Protein AF-A0A9C7UYP2-F1 (afdb_monomer_lite)

Structure (mmCIF, N/CA/C/O backbone):
data_AF-A0A9C7UYP2-F1
#
_entry.id   AF-A0A9C7UYP2-F1
#
loop_
_atom_site.group_PDB
_atom_site.id
_atom_site.type_symbol
_atom_site.label_atom_id
_atom_site.label_alt_id
_atom_site.label_comp_id
_atom_site.label_asym_id
_atom_site.label_entity_id
_atom_site.label_seq_id
_atom_site.pdbx_PDB_ins_code
_atom_site.Cartn_x
_atom_site.Cartn_y
_atom_site.Cartn_z
_atom_site.occupancy
_atom_site.B_iso_or_equiv
_atom_site.auth_seq_id
_atom_site.auth_comp_id
_atom_site.auth_asym_id
_atom_site.auth_atom_id
_atom_site.pdbx_PDB_model_num
ATOM 1 N N . MET A 1 1 ? 14.682 6.610 -14.243 1.00 90.94 1 MET A N 1
ATOM 2 C CA . MET A 1 1 ? 14.700 5.519 -13.237 1.00 90.94 1 MET A CA 1
ATOM 3 C C . MET A 1 1 ? 14.832 4.175 -13.944 1.00 90.94 1 MET A C 1
ATOM 5 O O . MET A 1 1 ? 14.152 3.969 -14.942 1.00 90.94 1 MET A O 1
ATOM 9 N N . ILE A 1 2 ? 15.679 3.266 -13.448 1.00 94.88 2 ILE A N 1
ATOM 10 C CA . ILE A 1 2 ? 15.786 1.881 -13.946 1.00 94.88 2 ILE A CA 1
ATOM 11 C C . ILE A 1 2 ? 14.737 1.008 -13.250 1.00 94.88 2 ILE A C 1
ATOM 13 O O . ILE A 1 2 ? 14.649 1.011 -12.026 1.00 94.88 2 ILE A O 1
ATOM 17 N N . ARG A 1 3 ? 13.939 0.245 -14.001 1.00 96.00 3 ARG A N 1
ATOM 18 C CA . ARG A 1 3 ? 12.835 -0.566 -13.451 1.00 96.00 3 ARG A CA 1
ATOM 19 C C . ARG A 1 3 ? 12.480 -1.768 -14.332 1.00 96.00 3 ARG A C 1
ATOM 21 O O . ARG A 1 3 ? 12.823 -1.775 -15.512 1.00 96.00 3 ARG A O 1
ATOM 28 N N . PRO A 1 4 ? 11.777 -2.795 -13.822 1.00 96.31 4 PRO A N 1
ATOM 29 C CA . PRO A 1 4 ? 11.255 -3.875 -14.660 1.00 96.31 4 PRO A CA 1
ATOM 30 C C . PRO A 1 4 ? 10.273 -3.363 -15.725 1.00 96.31 4 PRO A C 1
ATOM 32 O O . PRO A 1 4 ? 9.444 -2.504 -15.436 1.00 96.31 4 PRO A O 1
ATOM 35 N N . TRP A 1 5 ? 10.280 -3.950 -16.927 1.00 95.31 5 TRP A N 1
ATOM 36 C CA . TRP A 1 5 ? 9.372 -3.573 -18.033 1.00 95.31 5 TRP A CA 1
ATOM 37 C C . TRP A 1 5 ? 7.871 -3.594 -17.682 1.00 95.31 5 TRP A C 1
ATOM 39 O O . TRP A 1 5 ? 7.059 -2.961 -18.355 1.00 95.31 5 TRP A O 1
ATOM 49 N N . PHE A 1 6 ? 7.479 -4.351 -16.654 1.00 95.88 6 PHE A N 1
ATOM 50 C CA . PHE A 1 6 ? 6.092 -4.478 -16.203 1.00 95.88 6 PHE A CA 1
ATOM 51 C C . PHE A 1 6 ? 5.750 -3.575 -15.010 1.00 95.88 6 PHE A C 1
ATOM 53 O O . PHE A 1 6 ? 4.626 -3.642 -14.519 1.00 95.88 6 PHE A O 1
ATOM 60 N N . TYR A 1 7 ? 6.681 -2.733 -14.548 1.00 96.75 7 TYR A N 1
ATOM 61 C CA . TYR A 1 7 ? 6.513 -1.890 -13.361 1.00 96.75 7 TYR A CA 1
ATOM 62 C C . TYR A 1 7 ? 5.234 -1.032 -13.414 1.00 96.75 7 TYR A C 1
ATOM 64 O O . TYR A 1 7 ? 4.449 -1.026 -12.465 1.00 96.75 7 TYR A O 1
ATOM 72 N N . AS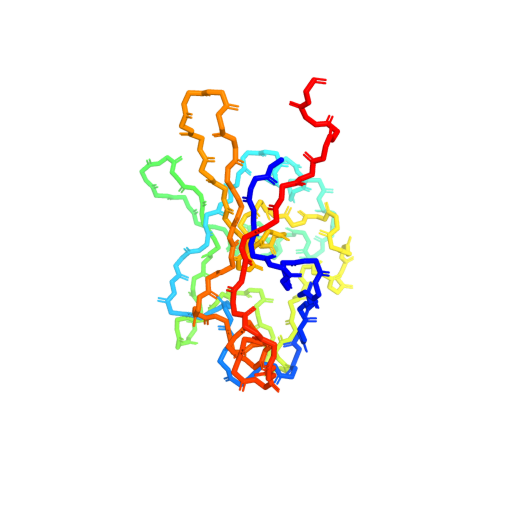P A 1 8 ? 4.963 -0.389 -14.556 1.00 94.94 8 ASP A N 1
ATOM 73 C CA . ASP A 1 8 ? 3.776 0.470 -14.732 1.00 94.94 8 ASP A CA 1
ATOM 74 C C . ASP A 1 8 ? 2.484 -0.317 -14.961 1.00 94.94 8 ASP A C 1
ATOM 76 O O . ASP A 1 8 ? 1.394 0.246 -14.916 1.00 94.94 8 ASP A O 1
ATOM 80 N N . LYS A 1 9 ? 2.579 -1.628 -15.212 1.00 96.00 9 LYS A N 1
ATOM 81 C CA . LYS A 1 9 ? 1.404 -2.486 -15.417 1.00 96.00 9 LYS A CA 1
ATOM 82 C C . LYS A 1 9 ? 0.747 -2.879 -14.094 1.00 96.00 9 LYS A C 1
ATOM 84 O O . LYS A 1 9 ? -0.362 -3.407 -14.110 1.00 96.00 9 LYS A O 1
ATOM 89 N N . PHE A 1 10 ? 1.423 -2.661 -12.964 1.00 97.44 10 PHE A N 1
ATOM 90 C CA . PHE A 1 10 ? 0.882 -3.000 -11.656 1.00 97.44 10 PHE A CA 1
ATOM 91 C C . PHE A 1 10 ? -0.235 -2.043 -11.234 1.00 97.44 10 PHE A C 1
ATOM 93 O O . PHE A 1 10 ? -0.029 -0.835 -11.082 1.00 97.44 10 PHE A O 1
ATOM 100 N N . VAL A 1 11 ? -1.392 -2.633 -10.945 1.00 95.75 11 VAL A N 1
ATOM 101 C CA . VAL A 1 11 ? -2.541 -1.989 -10.312 1.00 95.75 11 VAL A CA 1
ATOM 102 C C . VAL A 1 11 ? -3.001 -2.896 -9.176 1.00 95.75 11 VAL A C 1
ATOM 104 O O . VAL A 1 11 ? -3.176 -4.096 -9.381 1.00 95.75 11 VAL A O 1
ATOM 107 N N . CYS A 1 12 ? -3.198 -2.333 -7.983 1.00 94.88 12 CYS A N 1
ATOM 108 C CA . CYS A 1 12 ? -3.715 -3.088 -6.845 1.00 94.88 12 CYS A CA 1
ATOM 109 C C . CYS A 1 12 ? -5.092 -3.686 -7.182 1.00 94.88 12 CYS A C 1
ATOM 111 O O . CYS A 1 12 ? -5.965 -2.994 -7.705 1.00 94.88 12 CYS A O 1
ATOM 113 N N . ILE A 1 13 ? -5.293 -4.968 -6.868 1.00 95.62 13 ILE A N 1
ATOM 114 C CA . ILE A 1 13 ? -6.560 -5.677 -7.119 1.00 95.62 13 ILE A CA 1
ATOM 115 C C . ILE A 1 13 ? -7.510 -5.672 -5.911 1.00 95.62 13 ILE A C 1
ATOM 117 O O . ILE A 1 13 ? -8.558 -6.314 -5.977 1.00 95.62 13 ILE A O 1
ATOM 121 N N . ALA A 1 14 ? -7.154 -4.929 -4.856 1.00 93.75 14 ALA A N 1
ATOM 122 C CA . ALA A 1 14 ? -7.956 -4.652 -3.666 1.00 93.75 14 ALA A CA 1
ATOM 123 C C . ALA A 1 14 ? -8.530 -5.917 -2.995 1.00 93.75 14 ALA A C 1
ATOM 125 O O . ALA A 1 14 ? -7.777 -6.793 -2.572 1.00 93.75 14 ALA A O 1
ATOM 126 N N . ASP A 1 15 ? -9.856 -6.011 -2.896 1.00 94.19 15 ASP A N 1
ATOM 127 C CA . ASP A 1 15 ? -10.605 -7.107 -2.275 1.00 94.19 15 ASP A CA 1
ATOM 128 C C . ASP A 1 15 ? -10.387 -8.465 -2.946 1.00 94.19 15 ASP A C 1
ATOM 130 O O . ASP A 1 15 ? -10.637 -9.504 -2.339 1.00 94.19 15 ASP A O 1
ATOM 134 N N . ARG A 1 16 ? -9.876 -8.482 -4.183 1.00 95.88 16 ARG A N 1
ATOM 135 C CA . ARG A 1 16 ? -9.582 -9.730 -4.896 1.00 95.88 16 ARG A CA 1
ATOM 136 C C . ARG A 1 16 ? -8.283 -10.397 -4.451 1.00 95.88 16 ARG A C 1
ATOM 138 O O . ARG A 1 16 ? -8.054 -11.528 -4.869 1.00 95.88 16 ARG A O 1
ATOM 145 N N . CYS A 1 17 ? -7.458 -9.730 -3.636 1.00 94.25 17 CYS A N 1
ATOM 146 C CA . CYS A 1 17 ? -6.246 -10.331 -3.086 1.00 94.25 17 CYS A CA 1
ATOM 147 C C . CYS A 1 17 ? -6.593 -11.505 -2.159 1.00 94.25 17 CYS A C 1
ATOM 149 O O . CYS A 1 17 ? -7.276 -11.316 -1.149 1.00 94.25 17 CYS A O 1
ATOM 151 N N . THR A 1 18 ? -6.068 -12.697 -2.444 1.00 92.69 18 THR A N 1
ATOM 152 C CA . THR A 1 18 ? -6.158 -13.836 -1.515 1.00 92.69 18 THR A CA 1
ATOM 153 C C . THR A 1 18 ? -5.133 -13.733 -0.384 1.00 92.69 18 THR A C 1
ATOM 155 O O . THR A 1 18 ? -5.440 -14.089 0.757 1.00 92.69 18 THR A O 1
ATOM 158 N N . ASP A 1 19 ? -3.969 -13.151 -0.680 1.00 90.19 19 ASP A N 1
ATOM 159 C CA . ASP A 1 19 ? -2.913 -12.800 0.267 1.00 90.19 19 ASP A CA 1
ATOM 160 C C . ASP A 1 19 ? -2.811 -11.268 0.403 1.00 90.19 19 ASP A C 1
ATOM 162 O O . ASP A 1 19 ? -2.180 -10.567 -0.392 1.00 90.19 19 ASP A O 1
ATOM 166 N N . ASN A 1 20 ? -3.565 -10.715 1.358 1.00 91.12 20 ASN A N 1
ATOM 167 C CA . ASN A 1 20 ? -3.736 -9.271 1.514 1.00 91.12 20 ASN A CA 1
ATOM 168 C C . ASN A 1 20 ? -2.541 -8.648 2.255 1.00 91.12 20 ASN A C 1
ATOM 170 O O . ASN A 1 20 ? -2.231 -9.046 3.377 1.00 91.12 20 ASN A O 1
ATOM 174 N N . CYS A 1 21 ? -1.940 -7.607 1.669 1.00 92.56 21 CYS A N 1
ATOM 175 C CA . CYS A 1 21 ? -0.771 -6.925 2.228 1.00 92.56 21 CYS A CA 1
ATOM 176 C C . CYS A 1 21 ? -1.026 -6.236 3.579 1.00 92.56 21 CYS A C 1
ATOM 178 O O . CYS A 1 21 ? -0.071 -5.884 4.252 1.00 92.56 21 CYS A O 1
ATOM 180 N N . CYS A 1 22 ? -2.269 -6.058 4.027 1.00 94.75 22 CYS A N 1
ATOM 181 C CA . CYS A 1 22 ? -2.592 -5.500 5.341 1.00 94.75 22 CYS A CA 1
ATOM 182 C C . CYS A 1 22 ? -2.674 -6.577 6.446 1.00 94.75 22 CYS A C 1
ATOM 184 O O . CYS A 1 22 ? -3.500 -6.461 7.360 1.00 94.75 22 CYS A O 1
ATOM 186 N N . ARG A 1 23 ? -1.868 -7.646 6.356 1.00 93.44 23 ARG A N 1
ATOM 187 C CA . ARG A 1 23 ? -1.812 -8.751 7.328 1.00 93.44 23 ARG A CA 1
ATOM 188 C C . ARG A 1 23 ? -0.378 -9.199 7.602 1.00 93.44 23 ARG A C 1
ATOM 190 O O . ARG A 1 23 ? 0.421 -9.278 6.678 1.00 93.44 23 ARG A O 1
ATOM 197 N N . GLY A 1 24 ? -0.084 -9.558 8.850 1.00 91.25 24 GLY A N 1
ATOM 198 C CA . GLY A 1 24 ? 1.160 -10.228 9.249 1.00 91.25 24 GLY A CA 1
ATOM 199 C C . GLY A 1 24 ? 2.359 -9.311 9.506 1.00 91.25 24 GLY A C 1
ATOM 200 O O . GLY A 1 24 ? 3.449 -9.812 9.770 1.00 91.25 24 GLY A O 1
ATOM 201 N N . TRP A 1 25 ? 2.182 -7.990 9.442 1.00 93.94 25 TRP A N 1
ATOM 202 C CA . TRP A 1 25 ? 3.219 -7.004 9.747 1.00 93.94 25 TRP A CA 1
ATOM 203 C C . TRP A 1 25 ? 2.599 -5.665 10.151 1.00 93.94 25 TRP A C 1
ATOM 205 O O . TRP A 1 25 ? 1.442 -5.380 9.834 1.00 93.94 25 TRP A O 1
ATOM 215 N N . GLU A 1 26 ? 3.375 -4.855 10.865 1.00 93.75 26 GLU A N 1
ATOM 216 C CA . GLU A 1 26 ? 2.992 -3.496 11.234 1.00 93.75 26 GLU A CA 1
ATOM 217 C C . GLU A 1 26 ? 3.318 -2.532 10.089 1.00 93.75 26 GLU A C 1
ATOM 219 O O . GLU A 1 26 ? 4.389 -2.602 9.489 1.00 93.75 26 GLU A O 1
ATOM 224 N N . ILE A 1 27 ? 2.371 -1.647 9.778 1.00 96.69 27 ILE A N 1
ATOM 225 C CA . ILE A 1 27 ? 2.528 -0.630 8.738 1.00 96.69 27 ILE A CA 1
ATOM 226 C C . ILE A 1 27 ? 2.806 0.698 9.421 1.00 96.69 27 ILE A C 1
ATOM 228 O O . ILE A 1 27 ? 1.934 1.232 10.116 1.00 96.69 27 ILE A O 1
ATOM 232 N N . ASP A 1 28 ? 4.000 1.225 9.178 1.00 97.06 28 ASP A N 1
ATOM 233 C CA . ASP A 1 28 ? 4.407 2.532 9.669 1.00 97.06 28 ASP A CA 1
ATOM 234 C C . ASP A 1 28 ? 3.673 3.665 8.961 1.00 97.06 28 ASP A C 1
ATOM 236 O O . ASP A 1 28 ? 3.276 3.583 7.792 1.00 97.06 28 ASP A O 1
ATOM 240 N N . ILE A 1 29 ? 3.499 4.747 9.706 1.00 98.12 29 ILE A N 1
ATOM 241 C CA . ILE A 1 29 ? 2.796 5.940 9.273 1.00 98.12 29 ILE A CA 1
ATOM 242 C C . ILE A 1 29 ? 3.798 7.090 9.262 1.00 98.12 29 ILE A C 1
ATOM 244 O O . ILE A 1 29 ? 4.339 7.468 10.301 1.00 98.12 29 ILE A O 1
ATOM 248 N N . ASP A 1 30 ? 4.022 7.660 8.080 1.00 97.38 30 ASP A N 1
ATOM 249 C CA . ASP A 1 30 ? 4.823 8.868 7.913 1.00 97.38 30 ASP A CA 1
ATOM 250 C C . ASP A 1 30 ? 4.139 10.091 8.556 1.00 97.38 30 ASP A C 1
ATOM 252 O O . ASP A 1 30 ? 2.911 10.161 8.669 1.00 97.38 30 ASP A O 1
ATOM 256 N N . GLU A 1 31 ? 4.929 11.080 8.992 1.00 96.81 31 GLU A N 1
ATOM 257 C CA . GLU A 1 31 ? 4.381 12.285 9.638 1.00 96.81 31 GLU A CA 1
ATOM 258 C C . GLU A 1 31 ? 3.377 13.032 8.735 1.00 96.81 31 GLU A C 1
ATOM 260 O O . GLU A 1 31 ? 2.302 13.375 9.225 1.00 96.81 31 GLU A O 1
ATOM 265 N N . PRO A 1 32 ? 3.611 13.218 7.416 1.00 97.88 32 PRO A N 1
ATOM 266 C CA . PRO A 1 32 ? 2.599 13.808 6.539 1.00 97.88 32 PRO A CA 1
ATOM 267 C C . PRO A 1 32 ? 1.242 13.089 6.584 1.00 97.88 32 PRO A C 1
ATOM 269 O O . PRO A 1 32 ? 0.198 13.750 6.568 1.00 97.88 32 PRO A O 1
ATOM 272 N N . ALA A 1 33 ? 1.224 11.756 6.633 1.00 98.00 33 ALA A N 1
ATOM 273 C CA . ALA A 1 33 ? 0.001 10.976 6.797 1.00 98.00 33 ALA A CA 1
ATOM 274 C C . ALA A 1 33 ? -0.639 11.183 8.170 1.00 98.00 33 ALA A C 1
ATOM 276 O O . ALA A 1 33 ? -1.855 11.368 8.247 1.00 98.00 33 ALA A O 1
ATOM 277 N N . MET A 1 34 ? 0.153 11.251 9.242 1.00 97.69 34 MET A N 1
ATOM 278 C CA . MET A 1 34 ? -0.357 11.587 10.575 1.00 97.69 34 MET A CA 1
ATOM 279 C C . MET A 1 34 ? -1.059 12.948 10.605 1.00 97.69 34 MET A C 1
ATOM 281 O O . MET A 1 34 ? -2.157 13.051 11.158 1.00 97.69 34 MET A O 1
ATOM 285 N N . GLU A 1 35 ? -0.486 13.972 9.974 1.00 97.62 35 GLU A N 1
ATOM 286 C CA . GLU A 1 35 ? -1.100 15.295 9.810 1.00 97.62 35 GLU A CA 1
ATOM 287 C C . GLU A 1 35 ? -2.466 15.201 9.122 1.00 97.62 35 GLU A C 1
ATOM 289 O O . GLU A 1 35 ? -3.450 15.777 9.598 1.00 97.62 35 GLU A O 1
ATOM 294 N N . ARG A 1 36 ? -2.557 14.414 8.041 1.00 98.06 36 ARG A N 1
ATOM 295 C CA . ARG A 1 36 ? -3.830 14.154 7.355 1.00 98.06 36 ARG A CA 1
ATOM 296 C C . ARG A 1 36 ? -4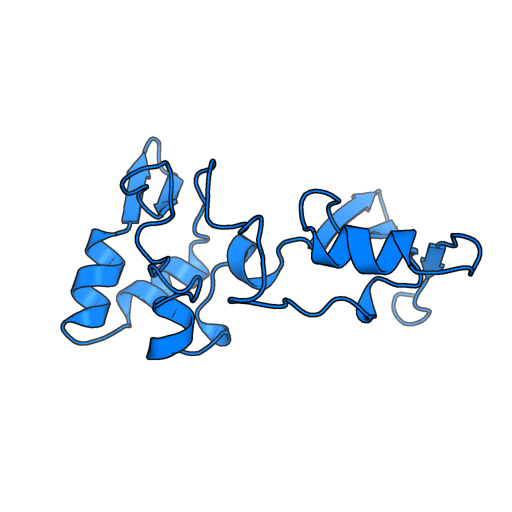.827 13.445 8.276 1.00 98.06 36 ARG A C 1
ATOM 298 O O . ARG A 1 36 ? -5.979 13.866 8.358 1.00 98.06 36 ARG A O 1
ATOM 305 N N . PHE A 1 37 ? -4.400 12.419 9.015 1.00 98.19 37 PHE A N 1
ATOM 306 C CA . PHE A 1 37 ? -5.260 11.637 9.915 1.00 98.19 37 PHE A CA 1
ATOM 307 C C . PHE A 1 37 ? -5.790 12.460 11.100 1.00 98.19 37 PHE A C 1
ATOM 309 O O . PHE A 1 37 ? -6.937 12.279 11.526 1.00 98.19 37 PHE A O 1
ATOM 316 N N . ARG A 1 38 ? -4.996 13.410 11.614 1.00 97.50 38 ARG A N 1
ATOM 317 C CA . ARG A 1 38 ? -5.431 14.384 12.634 1.00 97.50 38 ARG A CA 1
ATOM 318 C C . ARG A 1 38 ? -6.592 15.247 12.131 1.00 97.50 38 ARG A C 1
ATOM 320 O O . ARG A 1 38 ? -7.486 15.561 12.912 1.00 97.50 38 ARG A O 1
ATOM 327 N N . GLY A 1 39 ? -6.601 15.579 10.840 1.00 97.25 39 GLY A N 1
ATOM 328 C CA . GLY A 1 39 ? -7.630 16.400 10.200 1.00 97.25 39 GLY A CA 1
ATOM 329 C C . GLY A 1 39 ? -8.935 15.677 9.850 1.00 97.25 39 GLY A C 1
ATOM 330 O O . GLY A 1 39 ? -9.906 16.347 9.503 1.00 97.25 39 GLY A O 1
ATOM 331 N N . VAL A 1 40 ? -8.998 14.342 9.940 1.00 98.12 40 VAL A N 1
ATOM 332 C CA . VAL A 1 40 ? -10.217 13.583 9.606 1.00 98.12 40 VAL A CA 1
ATOM 333 C C . VAL A 1 40 ? -11.289 13.814 10.685 1.00 98.12 40 VAL A C 1
ATOM 335 O O . VAL A 1 40 ? -11.051 13.489 11.857 1.00 98.12 40 VAL A O 1
ATOM 338 N N . PRO A 1 41 ? -12.466 14.371 10.335 1.00 97.31 41 PRO A N 1
ATOM 339 C CA . PRO A 1 41 ? -13.500 14.705 11.306 1.00 97.31 41 PRO A CA 1
ATOM 340 C C . PRO A 1 41 ? -14.427 13.521 11.617 1.00 97.31 41 PRO A C 1
ATOM 342 O O . PRO A 1 41 ? -14.470 12.518 10.904 1.00 97.31 41 PRO A O 1
ATOM 345 N N . GLY A 1 42 ? -15.233 13.690 12.667 1.00 97.75 42 GLY A N 1
ATOM 346 C CA . GLY A 1 42 ? -16.323 12.781 13.019 1.00 97.75 42 GLY A CA 1
ATOM 347 C C . GLY A 1 42 ? -15.873 11.448 13.617 1.00 97.75 42 GLY A C 1
ATOM 348 O O . GLY A 1 42 ? -14.692 11.223 13.886 1.00 97.75 42 GLY A O 1
ATOM 349 N N . GLU A 1 43 ? -16.849 10.560 13.806 1.00 97.69 43 GLU A N 1
ATOM 350 C CA . GLU A 1 43 ? -16.676 9.248 14.446 1.00 97.69 43 GLU A CA 1
ATOM 351 C C . GLU A 1 43 ? -15.591 8.405 13.762 1.00 97.69 43 GLU A C 1
ATOM 353 O O . GLU A 1 43 ? -14.752 7.798 14.426 1.00 97.69 43 GLU A O 1
ATOM 358 N N . PHE A 1 44 ? -15.544 8.428 12.425 1.00 97.69 44 PHE A N 1
ATOM 359 C CA . PHE A 1 44 ? -14.505 7.720 11.680 1.00 97.69 44 PHE A CA 1
ATOM 360 C C . PHE A 1 44 ? -13.104 8.252 12.001 1.00 97.69 44 PHE A C 1
ATOM 362 O O . PHE A 1 44 ? -12.189 7.463 12.219 1.00 97.69 44 PHE A O 1
ATOM 369 N N . GLY A 1 45 ? -12.930 9.574 12.073 1.00 98.19 45 GLY A N 1
ATOM 370 C CA . GLY A 1 45 ? -11.648 10.178 12.425 1.00 98.19 45 GLY A CA 1
ATOM 371 C C . GLY A 1 45 ? -11.189 9.812 13.836 1.00 98.19 45 GLY A C 1
ATOM 372 O O . GLY A 1 45 ? -10.008 9.541 14.053 1.00 98.19 45 GLY A O 1
ATOM 373 N N . GLU A 1 46 ? -12.111 9.761 14.801 1.00 97.88 46 GLU A N 1
ATOM 374 C CA . GLU A 1 46 ? -11.808 9.301 16.163 1.00 97.88 46 GLU A CA 1
ATOM 375 C C . GLU A 1 46 ? -11.366 7.837 16.172 1.00 97.88 46 GLU A C 1
ATOM 377 O O . GLU A 1 46 ? -10.328 7.513 16.755 1.00 97.88 46 GLU A O 1
ATOM 382 N N . ARG A 1 47 ? -12.084 6.971 15.446 1.00 97.38 47 ARG A N 1
ATOM 383 C CA . ARG A 1 47 ? -11.716 5.561 15.295 1.00 97.38 47 ARG A CA 1
ATOM 384 C C . ARG A 1 47 ? -10.361 5.391 14.608 1.00 97.38 47 ARG A C 1
ATOM 386 O O . ARG A 1 47 ? -9.544 4.617 15.099 1.00 97.38 47 ARG A O 1
ATOM 393 N N . LEU A 1 48 ? -10.094 6.139 13.536 1.00 98.06 48 LEU A N 1
ATOM 394 C CA . LEU A 1 48 ? -8.810 6.142 12.830 1.00 98.06 48 LEU A CA 1
ATOM 395 C C . LEU A 1 48 ? -7.663 6.455 13.792 1.00 98.06 48 LEU A C 1
ATOM 397 O O . LEU A 1 48 ? -6.705 5.696 13.865 1.00 98.06 48 LEU A O 1
ATOM 401 N N . ARG A 1 49 ? -7.779 7.528 14.582 1.00 97.50 49 ARG A N 1
ATOM 402 C CA . ARG A 1 49 ? -6.747 7.895 15.564 1.00 97.50 49 ARG A CA 1
ATOM 403 C C . ARG A 1 49 ? -6.601 6.858 16.678 1.00 97.50 49 ARG A C 1
ATOM 405 O O . ARG A 1 49 ? -5.486 6.604 17.114 1.00 97.50 49 ARG A O 1
ATOM 412 N N . SER A 1 50 ? -7.696 6.226 17.106 1.00 96.50 50 SER A N 1
ATOM 413 C CA . SER A 1 50 ? -7.653 5.127 18.087 1.00 96.50 50 SER A CA 1
ATOM 414 C C . SER A 1 50 ? -6.996 3.850 17.546 1.00 96.50 50 SER A C 1
ATOM 416 O O . SER A 1 50 ? -6.521 3.021 18.320 1.00 96.50 50 SER A O 1
ATOM 418 N N . ALA A 1 51 ? -6.947 3.699 16.220 1.00 96.75 51 ALA A N 1
ATOM 419 C CA . ALA A 1 51 ? -6.327 2.577 15.531 1.00 96.75 51 ALA A CA 1
ATOM 420 C C . ALA A 1 51 ? -4.822 2.780 15.289 1.00 96.75 51 ALA A C 1
ATOM 422 O O . ALA A 1 51 ? -4.216 1.974 14.589 1.00 96.75 51 ALA A O 1
ATOM 423 N N . ILE A 1 52 ? -4.212 3.831 15.842 1.00 97.75 52 ILE A N 1
ATOM 424 C CA . ILE A 1 52 ? -2.784 4.131 15.700 1.00 97.75 52 ILE A CA 1
ATOM 425 C C . ILE A 1 52 ? -2.082 3.854 17.029 1.00 97.75 52 ILE A C 1
ATOM 427 O O . ILE A 1 52 ? -2.555 4.256 18.092 1.00 97.75 52 ILE A O 1
ATOM 431 N N . ARG A 1 53 ? -0.945 3.161 16.969 1.00 96.25 53 ARG A N 1
ATOM 432 C CA . 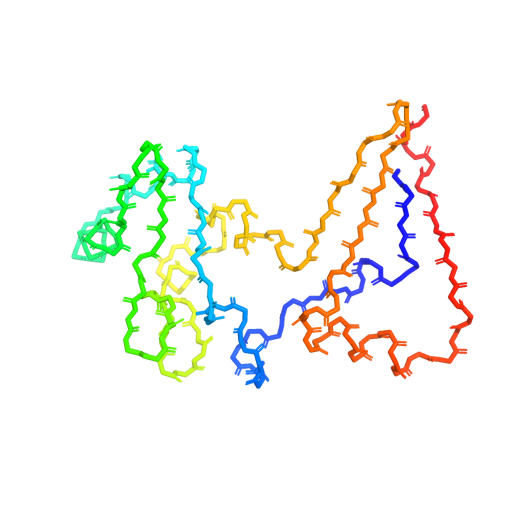ARG A 1 53 ? -0.055 2.913 18.107 1.00 96.25 53 ARG A CA 1
ATOM 433 C C . ARG A 1 53 ? 1.221 3.714 17.933 1.00 96.25 53 ARG A C 1
ATOM 435 O O . ARG A 1 53 ? 1.681 3.898 16.814 1.00 96.25 53 ARG A O 1
ATOM 442 N N . GLU A 1 54 ? 1.789 4.157 19.046 1.00 95.50 54 GLU A N 1
ATOM 443 C CA . GLU A 1 54 ? 3.102 4.796 19.084 1.00 95.50 54 GLU A CA 1
ATOM 444 C C . GLU A 1 54 ? 4.001 3.994 20.029 1.00 95.50 54 GLU A C 1
ATOM 446 O O . GLU A 1 54 ? 3.647 3.781 21.191 1.00 95.50 54 GLU A O 1
ATOM 451 N N . GLN A 1 55 ? 5.129 3.507 19.516 1.00 92.88 55 GLN A N 1
ATOM 452 C CA . GLN A 1 55 ? 6.141 2.758 20.264 1.00 92.88 55 GLN A CA 1
ATOM 453 C C . GLN A 1 55 ? 7.521 3.251 19.832 1.00 92.88 55 GLN A C 1
ATOM 455 O O . GLN A 1 55 ? 7.772 3.395 18.642 1.00 92.88 55 GLN A O 1
ATOM 460 N N . ASP A 1 56 ? 8.393 3.568 20.791 1.00 92.25 56 ASP A N 1
ATOM 461 C CA . ASP A 1 56 ? 9.764 4.046 20.541 1.00 92.25 56 ASP A CA 1
ATOM 462 C C . ASP A 1 56 ? 9.873 5.219 19.540 1.00 92.25 56 ASP A C 1
ATOM 464 O O . ASP A 1 56 ? 10.848 5.356 18.805 1.00 92.25 56 ASP A O 1
ATOM 468 N N . GLY A 1 57 ? 8.866 6.100 19.527 1.00 89.75 57 GLY A N 1
ATOM 469 C CA . GLY A 1 57 ? 8.797 7.258 18.627 1.00 89.75 57 GLY A CA 1
ATOM 470 C C . GLY A 1 57 ? 8.329 6.937 17.203 1.00 89.75 57 GLY A C 1
ATOM 471 O O . GLY A 1 57 ? 8.296 7.830 16.359 1.00 89.75 57 GLY A O 1
ATOM 472 N N . GLN A 1 58 ? 7.938 5.692 16.938 1.00 93.62 58 GLN A N 1
ATOM 473 C CA . GLN A 1 58 ? 7.419 5.221 15.662 1.00 93.62 58 GLN A CA 1
ATOM 474 C C . GLN A 1 58 ? 5.915 4.976 15.760 1.00 93.62 58 GLN A C 1
ATOM 476 O O . GLN A 1 58 ? 5.421 4.415 16.742 1.00 93.62 58 GLN A O 1
ATOM 481 N N . ARG A 1 59 ? 5.175 5.429 14.744 1.00 97.19 59 ARG A N 1
ATOM 482 C CA . ARG A 1 59 ? 3.719 5.284 14.675 1.00 97.19 59 ARG A CA 1
ATOM 483 C C . ARG A 1 59 ? 3.343 4.249 13.638 1.00 97.19 59 ARG A C 1
ATOM 485 O O . ARG A 1 59 ? 3.787 4.344 12.498 1.00 97.19 59 ARG A O 1
ATOM 492 N N . SER A 1 60 ? 2.477 3.322 14.017 1.00 97.56 60 SER A N 1
ATOM 493 C CA . SER A 1 60 ? 1.984 2.267 13.137 1.00 97.56 60 SER A CA 1
ATOM 494 C C . SER A 1 60 ? 0.490 2.028 13.336 1.00 97.56 60 SER A C 1
ATOM 496 O O . SER A 1 60 ? -0.096 2.383 14.367 1.00 97.56 60 SER A O 1
ATOM 498 N N . PHE A 1 61 ? -0.165 1.435 12.338 1.00 97.81 61 PHE A N 1
ATOM 499 C CA . PHE A 1 61 ? -1.536 0.963 12.523 1.00 97.81 61 PHE A CA 1
ATOM 500 C C . PHE A 1 61 ? -1.561 -0.223 13.490 1.00 97.81 61 PHE A C 1
ATOM 502 O O . PHE A 1 61 ? -0.790 -1.172 13.366 1.00 97.81 61 PHE A O 1
ATOM 509 N N . ALA A 1 62 ? -2.497 -0.194 14.435 1.00 96.81 62 ALA A N 1
ATOM 510 C CA . ALA A 1 62 ? -2.738 -1.289 15.354 1.00 96.81 62 ALA A CA 1
ATOM 511 C C . ALA A 1 62 ? -3.091 -2.574 14.592 1.00 96.81 62 ALA A C 1
ATOM 513 O O . ALA A 1 62 ? -3.849 -2.553 13.618 1.00 96.81 62 ALA A O 1
ATOM 514 N N . LEU A 1 63 ? -2.613 -3.706 15.104 1.00 95.94 63 LEU A N 1
ATOM 515 C CA . LEU A 1 63 ? -3.048 -5.022 14.656 1.00 95.94 63 LEU A CA 1
ATOM 516 C C . LEU A 1 63 ? -4.267 -5.490 15.462 1.00 95.94 63 LEU A C 1
ATOM 518 O O . LEU A 1 63 ? -4.312 -5.392 16.692 1.00 95.94 63 LEU A O 1
ATOM 522 N N . SER A 1 64 ? -5.260 -5.981 14.731 1.00 92.06 64 SER A N 1
ATOM 523 C CA . SER A 1 64 ? -6.463 -6.652 15.219 1.00 92.06 64 SER A CA 1
ATOM 524 C C . SER A 1 64 ? -6.273 -8.177 15.185 1.00 92.06 64 SER A C 1
ATOM 526 O O . SER A 1 64 ? -5.174 -8.674 14.939 1.00 92.06 64 SER A O 1
ATOM 528 N N . SER A 1 65 ? -7.329 -8.948 15.462 1.00 91.12 65 SER A N 1
ATOM 529 C CA . SER A 1 65 ? -7.260 -10.415 15.499 1.00 91.12 65 SER A CA 1
ATOM 530 C C . SER A 1 65 ? -6.697 -11.011 14.203 1.00 91.12 65 SER A C 1
ATOM 532 O O . SER A 1 65 ? -7.166 -10.681 13.111 1.00 91.12 65 SER A O 1
ATOM 534 N N . GLY A 1 66 ? -5.750 -11.943 14.340 1.00 90.88 66 GLY A N 1
ATOM 535 C CA . GLY A 1 66 ? -5.092 -12.591 13.203 1.00 90.88 66 GLY A CA 1
ATOM 536 C C . GLY A 1 66 ? -4.096 -11.683 12.478 1.00 90.88 66 GLY A C 1
ATOM 537 O O . GLY A 1 66 ? -3.975 -11.784 11.260 1.00 90.88 66 GLY A O 1
ATOM 538 N N . ASP A 1 67 ? -3.455 -10.769 13.213 1.00 94.19 67 ASP A N 1
ATOM 539 C CA . ASP A 1 67 ? -2.416 -9.850 12.731 1.00 94.19 67 ASP A CA 1
ATOM 540 C C . ASP A 1 67 ? -2.856 -8.990 11.539 1.00 94.19 67 ASP A C 1
ATOM 542 O O . ASP A 1 67 ? -2.069 -8.654 10.655 1.00 94.19 67 ASP A O 1
ATOM 546 N N . ARG A 1 68 ? -4.145 -8.640 11.492 1.00 95.62 68 ARG A N 1
ATOM 547 C CA . ARG A 1 68 ? -4.728 -7.791 10.446 1.00 95.62 68 ARG A CA 1
ATOM 548 C C . ARG A 1 68 ? -4.638 -6.331 10.857 1.00 95.62 68 ARG A C 1
ATOM 550 O O . ARG A 1 68 ? -4.997 -6.007 11.987 1.00 95.62 68 ARG A O 1
ATOM 557 N N . CYS A 1 69 ? -4.287 -5.441 9.934 1.00 97.19 69 CYS A N 1
ATOM 558 C CA . CYS A 1 69 ? -4.428 -4.000 10.144 1.00 97.19 69 CYS A CA 1
ATOM 559 C C . CYS A 1 69 ? -5.840 -3.667 10.656 1.00 97.19 69 CYS A C 1
ATOM 561 O O . CYS A 1 69 ? -6.830 -4.161 10.114 1.00 97.19 69 CYS A O 1
ATOM 563 N N . ALA A 1 70 ? -5.944 -2.820 11.680 1.00 96.75 70 ALA A N 1
ATOM 564 C CA . ALA A 1 70 ? -7.217 -2.437 12.292 1.00 96.75 70 ALA A CA 1
ATOM 565 C C . ALA A 1 70 ? -8.189 -1.717 11.336 1.00 96.75 70 ALA A C 1
ATOM 567 O O . ALA A 1 70 ? -9.367 -1.595 11.654 1.00 96.75 70 ALA A O 1
ATOM 568 N N . LEU A 1 71 ? -7.712 -1.257 10.174 1.00 96.81 71 LEU A N 1
ATOM 569 C CA . LEU A 1 71 ? -8.523 -0.621 9.129 1.00 96.81 71 LEU A CA 1
ATOM 570 C C . LEU A 1 71 ? -8.885 -1.577 7.976 1.00 96.81 71 LEU A C 1
ATOM 572 O O . LEU A 1 71 ? -9.491 -1.144 6.994 1.00 96.81 71 LEU A O 1
ATOM 576 N N . LEU A 1 72 ? -8.501 -2.859 8.056 1.00 96.25 72 LEU A N 1
ATOM 577 C CA . LEU A 1 72 ? -8.835 -3.877 7.060 1.00 96.25 72 LEU A CA 1
ATOM 578 C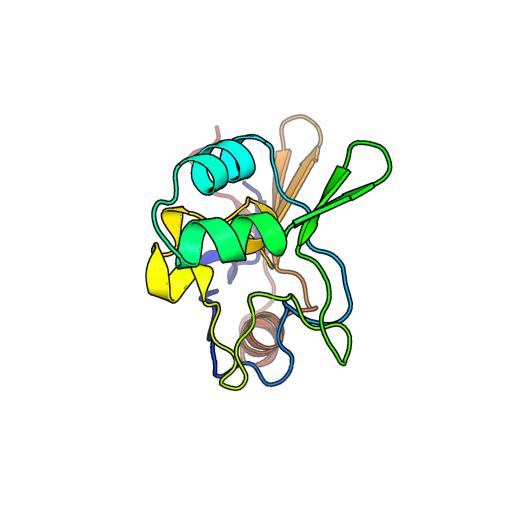 C . LEU A 1 72 ? -10.174 -4.545 7.398 1.00 96.25 72 LEU A C 1
ATOM 580 O O . LEU A 1 72 ? -10.263 -5.344 8.333 1.00 96.25 72 LEU A O 1
ATOM 584 N N . ARG A 1 73 ? -11.189 -4.311 6.565 1.00 95.06 73 ARG A N 1
ATOM 585 C CA . ARG A 1 73 ? -12.516 -4.933 6.684 1.00 95.06 73 ARG A CA 1
ATOM 586 C C . ARG A 1 73 ? -12.483 -6.429 6.390 1.00 95.06 73 ARG A C 1
ATOM 588 O O . ARG A 1 73 ? -11.542 -6.956 5.792 1.00 95.06 73 ARG A O 1
ATOM 595 N N . GLU A 1 74 ? -13.551 -7.124 6.771 1.00 93.12 74 GLU A N 1
ATOM 596 C CA . GLU A 1 74 ? -13.728 -8.554 6.487 1.00 93.12 74 GLU A CA 1
ATOM 597 C C . GLU A 1 74 ? -13.755 -8.864 4.984 1.00 93.12 74 GLU A C 1
ATOM 599 O O . GLU A 1 74 ? -13.189 -9.875 4.574 1.00 93.12 74 GLU A O 1
ATOM 604 N N . ASP A 1 75 ? -14.308 -7.958 4.171 1.00 94.44 75 ASP A N 1
ATOM 605 C CA . ASP A 1 75 ? -14.363 -8.054 2.705 1.00 94.44 75 ASP A CA 1
ATOM 606 C C . ASP A 1 75 ? -13.036 -7.716 1.999 1.00 94.44 75 ASP A C 1
ATOM 608 O O . ASP A 1 75 ? -12.978 -7.703 0.776 1.00 94.44 75 ASP A O 1
ATOM 612 N N . GLY A 1 76 ? -11.958 -7.458 2.746 1.00 93.38 76 GLY A N 1
ATOM 613 C CA . GLY A 1 76 ? -10.631 -7.199 2.181 1.00 93.38 76 GLY A CA 1
ATOM 614 C C . GLY A 1 76 ? -10.396 -5.754 1.736 1.00 93.38 76 GLY A C 1
ATOM 615 O O . GLY A 1 76 ? -9.302 -5.446 1.261 1.00 93.38 76 GLY A O 1
ATOM 616 N N . LEU A 1 77 ? -11.370 -4.858 1.927 1.00 95.38 77 LEU A N 1
ATOM 617 C CA . LEU A 1 77 ? -11.236 -3.437 1.615 1.00 95.38 77 LEU A CA 1
ATOM 618 C C . LEU A 1 77 ? -10.717 -2.631 2.811 1.00 95.38 77 LEU A C 1
ATOM 620 O O . LEU A 1 77 ? -10.994 -2.927 3.975 1.00 95.38 77 LEU A O 1
ATOM 624 N N . CYS A 1 78 ? -9.976 -1.568 2.514 1.00 95.88 78 CYS A N 1
ATOM 625 C CA . CYS A 1 78 ? -9.474 -0.634 3.514 1.00 95.88 78 CYS A CA 1
ATOM 626 C C . CYS A 1 78 ? -10.537 0.422 3.842 1.00 95.88 78 CYS A C 1
ATOM 628 O O . CYS A 1 78 ? -10.995 1.144 2.954 1.00 95.88 78 CYS A O 1
ATOM 630 N N . GLU A 1 79 ? -10.899 0.564 5.118 1.00 96.19 79 GLU A N 1
ATOM 631 C CA . GLU A 1 79 ? -11.849 1.593 5.562 1.00 96.19 79 GLU A CA 1
ATOM 632 C C . GLU A 1 79 ? -11.368 3.008 5.244 1.00 96.19 79 GLU A C 1
ATOM 634 O O . GLU A 1 79 ? -12.159 3.870 4.873 1.00 96.19 79 GLU A O 1
ATOM 639 N N . LEU A 1 80 ? -10.060 3.238 5.342 1.00 96.88 80 LEU A N 1
ATOM 640 C CA . LEU A 1 80 ? -9.465 4.544 5.102 1.00 96.88 80 LEU A CA 1
ATOM 641 C C . LEU A 1 80 ? -9.675 5.012 3.656 1.00 96.88 80 LEU A C 1
ATOM 643 O O . LEU A 1 80 ? -10.088 6.149 3.437 1.00 96.88 80 LEU A O 1
ATOM 647 N N . ILE A 1 81 ? -9.492 4.112 2.684 1.00 96.25 81 ILE A N 1
ATOM 648 C CA . ILE A 1 81 ? -9.776 4.398 1.271 1.00 96.25 81 ILE A CA 1
ATOM 649 C C . ILE A 1 81 ? -11.275 4.644 1.067 1.00 96.25 81 ILE A C 1
ATOM 651 O O . ILE A 1 81 ? -11.660 5.580 0.371 1.00 96.25 81 ILE A O 1
ATOM 655 N N . LEU A 1 82 ? -12.133 3.834 1.691 1.00 96.38 82 LEU A N 1
ATOM 656 C CA . LEU A 1 82 ? -13.585 3.945 1.530 1.00 96.38 82 LEU A CA 1
ATOM 657 C C . LEU A 1 82 ? -14.151 5.268 2.061 1.00 96.38 82 LEU A C 1
ATOM 659 O O . LEU A 1 82 ? -15.088 5.806 1.476 1.00 96.38 82 LEU A O 1
ATOM 663 N N . HIS A 1 83 ? -13.601 5.784 3.161 1.00 97.50 83 HIS A N 1
ATOM 664 C CA . HIS A 1 83 ? -14.071 7.021 3.783 1.00 97.50 83 HIS A CA 1
ATOM 665 C C . HIS A 1 83 ? -13.388 8.282 3.239 1.00 97.50 83 HIS A C 1
ATOM 667 O O . HIS A 1 83 ? -14.019 9.340 3.215 1.00 97.50 83 HIS A O 1
ATOM 673 N N . CYS A 1 84 ? -12.118 8.199 2.831 1.00 97.44 84 CYS A N 1
ATOM 674 C CA . CYS A 1 84 ? -11.298 9.380 2.538 1.00 97.44 84 CYS A CA 1
ATOM 675 C C . CYS A 1 84 ? -10.665 9.392 1.135 1.00 97.44 84 CYS A C 1
ATOM 677 O O . CYS A 1 84 ? -10.049 10.392 0.771 1.00 97.44 84 CYS A O 1
ATOM 679 N N . GLY A 1 85 ? -10.817 8.326 0.345 1.00 96.62 85 GLY A N 1
ATOM 680 C CA . GLY A 1 85 ? -10.079 8.139 -0.907 1.00 96.62 85 GLY A CA 1
ATOM 681 C C . GLY A 1 85 ? -8.645 7.654 -0.678 1.00 96.62 85 GLY A C 1
ATOM 682 O O . GLY A 1 85 ? -8.201 7.485 0.452 1.00 96.62 85 GLY A O 1
ATOM 683 N N . ASP A 1 86 ? -7.910 7.405 -1.757 1.00 95.06 86 ASP A N 1
ATOM 684 C CA . ASP A 1 86 ? -6.527 6.906 -1.736 1.00 95.06 86 ASP A CA 1
ATOM 685 C C . ASP A 1 86 ? -5.482 7.989 -1.411 1.00 95.06 86 ASP A C 1
ATOM 687 O O . ASP A 1 86 ? -4.463 7.693 -0.793 1.00 95.06 86 ASP A O 1
ATOM 691 N N . GLY A 1 87 ? -5.756 9.260 -1.716 1.00 96.50 87 GLY A N 1
ATOM 692 C CA . GLY A 1 87 ? -4.859 10.385 -1.400 1.00 96.50 87 GLY A CA 1
ATOM 693 C C . GLY A 1 87 ? -4.599 10.621 0.098 1.00 96.50 87 GLY A C 1
ATOM 694 O O . GLY A 1 87 ? -3.762 11.443 0.466 1.00 96.50 87 GLY A O 1
ATOM 695 N N . ILE A 1 88 ? -5.310 9.915 0.977 1.00 97.50 88 ILE A N 1
ATOM 696 C CA . ILE A 1 88 ? -5.111 9.966 2.426 1.00 97.50 88 ILE A CA 1
ATOM 697 C C . ILE A 1 88 ? -3.937 9.088 2.890 1.00 97.50 88 ILE A C 1
ATOM 699 O O . ILE A 1 88 ? -3.380 9.349 3.955 1.00 97.50 88 ILE A O 1
ATOM 703 N N . LEU A 1 89 ? -3.583 8.053 2.120 1.00 97.69 89 LEU A N 1
ATOM 704 C CA . LEU A 1 89 ? -2.736 6.942 2.556 1.00 97.69 89 LEU A CA 1
ATOM 705 C C . LEU A 1 89 ? -1.337 7.404 2.986 1.00 97.69 89 LEU A C 1
ATOM 707 O O . LEU A 1 89 ? -0.832 8.414 2.498 1.00 97.69 89 LEU A O 1
ATOM 711 N N . CYS A 1 90 ? -0.718 6.657 3.904 1.00 97.81 90 CYS A N 1
ATOM 712 C CA . CYS A 1 90 ? 0.715 6.772 4.173 1.00 97.81 90 CYS A CA 1
ATOM 713 C C . CYS A 1 90 ? 1.540 6.206 3.014 1.00 97.81 90 CYS A C 1
ATOM 715 O O . CYS A 1 90 ? 1.020 5.430 2.205 1.00 97.81 90 CYS A O 1
ATOM 717 N N . ASP A 1 91 ? 2.822 6.559 2.959 1.00 97.12 91 ASP A N 1
ATOM 718 C CA . ASP A 1 91 ? 3.725 6.181 1.868 1.00 97.12 91 ASP A CA 1
ATOM 719 C C . ASP A 1 91 ? 3.756 4.667 1.652 1.00 97.12 91 ASP A C 1
ATOM 721 O O . ASP A 1 91 ? 3.634 4.198 0.520 1.00 97.12 91 ASP A O 1
ATOM 725 N N . ILE A 1 92 ? 3.822 3.882 2.734 1.00 96.56 92 ILE A N 1
ATOM 726 C CA . ILE A 1 92 ? 3.790 2.418 2.645 1.00 96.56 92 ILE A CA 1
ATOM 727 C C . ILE A 1 92 ? 2.496 1.947 1.970 1.00 96.56 92 ILE A C 1
ATOM 729 O O . ILE A 1 92 ? 2.554 1.198 0.999 1.00 96.56 92 ILE A O 1
ATOM 733 N N . CYS A 1 93 ? 1.330 2.399 2.434 1.00 96.62 93 CYS A N 1
ATOM 734 C CA . CYS A 1 93 ? 0.041 1.997 1.863 1.00 96.62 93 CYS A CA 1
ATOM 735 C C . CYS A 1 93 ? -0.145 2.461 0.411 1.00 96.62 93 CYS A C 1
ATOM 737 O O . CYS A 1 93 ? -0.772 1.753 -0.374 1.00 96.62 93 CYS A O 1
ATOM 739 N N . ALA A 1 94 ? 0.365 3.642 0.058 1.00 96.44 94 ALA A N 1
ATOM 740 C CA . ALA A 1 94 ? 0.227 4.212 -1.279 1.00 96.44 94 ALA A CA 1
ATOM 741 C C . ALA A 1 94 ? 1.165 3.548 -2.298 1.00 96.44 94 ALA A C 1
ATOM 743 O O . ALA A 1 94 ? 0.808 3.379 -3.466 1.00 96.44 94 ALA A O 1
ATOM 744 N N . LEU A 1 95 ? 2.375 3.187 -1.867 1.00 96.19 95 LEU A N 1
ATOM 745 C CA . LEU A 1 95 ? 3.428 2.718 -2.759 1.00 96.19 95 LEU A CA 1
ATOM 746 C C . LEU A 1 95 ? 3.492 1.198 -2.828 1.00 96.19 95 LEU A C 1
ATOM 748 O O . LEU A 1 95 ? 3.765 0.675 -3.909 1.00 96.19 95 LEU A O 1
ATOM 752 N N . HIS A 1 96 ? 3.225 0.482 -1.732 1.00 96.00 96 HIS A N 1
ATOM 753 C CA . HIS A 1 96 ? 3.377 -0.969 -1.684 1.00 96.00 96 HIS A CA 1
ATOM 754 C C . HIS A 1 96 ? 2.608 -1.653 -2.830 1.00 96.00 96 HIS A C 1
ATOM 756 O O . HIS A 1 96 ? 1.434 -1.355 -3.063 1.00 96.00 96 HIS A O 1
ATOM 762 N N . PRO A 1 97 ? 3.246 -2.573 -3.575 1.00 97.00 97 PRO A N 1
ATOM 763 C CA . PRO A 1 97 ? 4.537 -3.222 -3.333 1.00 97.00 97 PRO A CA 1
ATOM 764 C C . PRO A 1 97 ? 5.719 -2.555 -4.057 1.00 97.00 97 PRO A C 1
ATOM 766 O O . PRO A 1 97 ? 6.753 -3.196 -4.250 1.00 97.00 97 PRO A O 1
ATOM 769 N N . ARG A 1 98 ? 5.583 -1.305 -4.511 1.00 97.75 98 ARG A N 1
ATOM 770 C CA . ARG A 1 98 ? 6.688 -0.556 -5.116 1.00 97.75 98 ARG A CA 1
ATOM 771 C C . ARG A 1 98 ? 7.736 -0.213 -4.067 1.00 97.75 98 ARG A C 1
ATOM 773 O O . ARG A 1 98 ? 7.404 0.183 -2.954 1.00 97.75 98 ARG A O 1
ATOM 780 N N . PHE A 1 99 ? 8.995 -0.319 -4.462 1.00 95.31 99 PHE A N 1
ATOM 781 C CA . PHE A 1 99 ? 10.134 0.180 -3.703 1.00 95.31 99 PHE A CA 1
ATOM 782 C C . PHE A 1 99 ? 11.072 0.952 -4.625 1.00 95.31 99 PHE A C 1
ATOM 784 O O . PHE A 1 99 ? 11.026 0.791 -5.850 1.00 95.31 99 PHE A O 1
ATOM 791 N N . PHE A 1 100 ? 11.920 1.778 -4.020 1.00 94.88 100 PHE A N 1
ATOM 792 C CA . PHE A 1 100 ? 12.885 2.617 -4.714 1.00 94.88 100 PHE A CA 1
ATOM 793 C C . PHE A 1 100 ? 14.244 2.486 -4.034 1.00 94.88 100 PHE A C 1
ATOM 795 O O . PHE A 1 100 ? 14.306 2.488 -2.807 1.00 94.88 100 PHE A O 1
ATOM 802 N N . ASN A 1 101 ? 15.308 2.399 -4.826 1.00 93.56 101 ASN A N 1
ATOM 803 C CA . ASN A 1 101 ? 16.683 2.451 -4.342 1.00 93.56 101 ASN A CA 1
ATOM 804 C C . ASN A 1 101 ? 17.423 3.584 -5.049 1.00 93.56 101 ASN A C 1
ATOM 806 O O . ASN A 1 101 ? 17.166 3.872 -6.219 1.00 93.56 101 ASN A O 1
ATOM 810 N N . GLU A 1 102 ? 18.379 4.185 -4.354 1.00 93.81 102 GLU A N 1
ATOM 811 C CA . GLU A 1 102 ? 19.275 5.191 -4.915 1.00 93.81 102 GLU A CA 1
ATOM 812 C C . GLU A 1 102 ? 20.718 4.701 -4.781 1.00 93.81 102 GLU A C 1
ATOM 814 O O . GLU A 1 102 ? 21.153 4.277 -3.708 1.00 93.81 102 GLU A O 1
ATOM 819 N N . SER A 1 103 ? 21.460 4.726 -5.887 1.00 88.19 103 SER A N 1
ATOM 820 C CA . SER A 1 103 ? 22.875 4.365 -5.943 1.00 88.19 103 SER A CA 1
ATOM 821 C C . SER A 1 103 ? 23.632 5.397 -6.774 1.00 88.19 103 SER A C 1
ATOM 823 O O . SER A 1 103 ? 23.656 5.347 -8.005 1.00 88.19 103 SER A O 1
ATOM 825 N N . GLY A 1 104 ? 24.230 6.376 -6.093 1.00 88.62 104 GLY A N 1
ATOM 826 C CA . GLY A 1 104 ? 24.838 7.528 -6.758 1.00 88.62 104 GLY A CA 1
ATOM 827 C C . GLY A 1 104 ? 23.788 8.319 -7.538 1.00 88.62 104 GLY A C 1
ATOM 828 O O . GLY A 1 104 ? 22.809 8.775 -6.962 1.00 88.62 104 GLY A O 1
ATOM 829 N N . GLU A 1 105 ? 23.990 8.455 -8.846 1.00 87.12 105 GLU A N 1
ATOM 830 C CA . GLU A 1 105 ? 23.063 9.146 -9.758 1.00 87.12 105 GLU A CA 1
ATOM 831 C C . GLU A 1 105 ? 21.973 8.214 -10.318 1.00 87.12 105 GLU A C 1
ATOM 833 O O . GLU A 1 105 ? 21.095 8.643 -11.062 1.00 87.12 105 GLU A O 1
ATOM 838 N N . VAL A 1 106 ? 22.012 6.922 -9.976 1.00 88.69 106 VAL A N 1
ATOM 839 C CA . VAL A 1 106 ? 21.051 5.938 -10.472 1.00 88.69 106 VAL A CA 1
ATOM 840 C C . VAL A 1 106 ? 19.918 5.770 -9.471 1.00 88.69 106 VAL A C 1
ATOM 842 O O . VAL A 1 106 ? 20.124 5.327 -8.340 1.00 88.69 106 VAL A O 1
ATOM 845 N N . ARG A 1 107 ? 18.696 6.053 -9.925 1.00 93.31 107 ARG A N 1
ATOM 846 C CA . ARG A 1 107 ? 17.464 5.680 -9.228 1.00 93.31 107 ARG A CA 1
ATOM 847 C C . ARG A 1 107 ? 16.903 4.389 -9.807 1.00 93.31 107 ARG A C 1
ATOM 849 O O . ARG A 1 107 ? 16.645 4.309 -11.011 1.00 93.31 107 ARG A O 1
ATOM 856 N N . GLU A 1 108 ? 16.657 3.411 -8.950 1.00 94.62 108 GLU A N 1
ATOM 857 C CA . GLU A 1 108 ? 16.031 2.135 -9.286 1.00 94.62 108 GLU A CA 1
ATOM 858 C C . GLU A 1 108 ? 14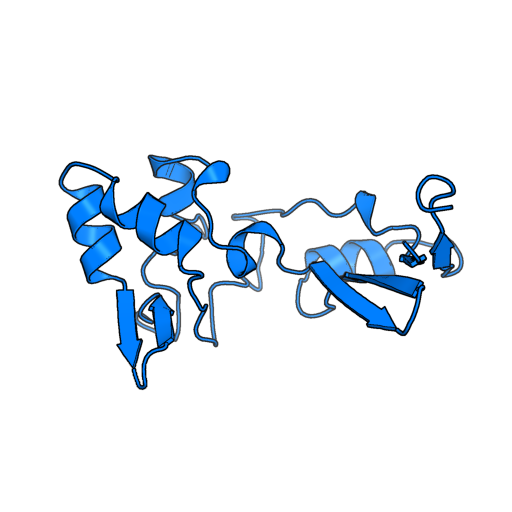.625 2.053 -8.688 1.00 94.62 108 GLU A C 1
ATOM 860 O O . GLU A 1 108 ? 14.383 2.520 -7.576 1.00 94.62 108 GLU A O 1
ATOM 865 N N . GLY A 1 109 ? 13.702 1.429 -9.412 1.00 95.69 109 GLY A N 1
ATOM 866 C CA . GLY A 1 109 ? 12.364 1.098 -8.942 1.00 95.69 109 GLY A CA 1
ATOM 867 C C . GLY A 1 109 ? 12.088 -0.391 -9.107 1.00 95.69 109 GLY A C 1
ATOM 868 O O . GLY A 1 109 ? 12.472 -1.001 -10.105 1.00 95.69 109 GLY A O 1
ATOM 869 N N . GLY A 1 110 ? 11.378 -0.986 -8.155 1.00 96.69 110 GLY A N 1
ATOM 870 C CA . GLY A 1 110 ? 10.990 -2.392 -8.226 1.00 96.69 110 GLY A CA 1
ATOM 871 C C . GLY A 1 110 ? 9.614 -2.672 -7.642 1.00 96.69 110 GLY A C 1
ATOM 872 O O . GLY A 1 110 ? 8.983 -1.799 -7.055 1.00 96.69 110 GLY A O 1
ATOM 873 N N . LEU A 1 111 ? 9.146 -3.904 -7.841 1.00 97.88 111 LEU A N 1
ATOM 874 C CA . LEU A 1 111 ? 7.898 -4.428 -7.289 1.00 97.88 111 LEU A CA 1
ATOM 875 C C . LEU A 1 111 ? 8.215 -5.662 -6.441 1.00 97.88 111 LEU A C 1
ATOM 877 O O . LEU A 1 111 ? 8.866 -6.593 -6.917 1.00 97.88 111 LEU A O 1
ATOM 881 N N . GLY A 1 112 ? 7.758 -5.670 -5.192 1.00 96.69 112 GLY A N 1
ATOM 882 C CA . GLY A 1 112 ? 7.936 -6.788 -4.274 1.00 96.69 112 GLY A CA 1
ATOM 883 C C . GLY A 1 112 ? 7.133 -8.022 -4.692 1.00 96.69 112 GLY A C 1
ATOM 884 O O . GLY A 1 112 ? 5.932 -7.941 -4.948 1.00 96.69 112 GLY A O 1
ATOM 885 N N . LEU A 1 113 ? 7.784 -9.189 -4.690 1.00 95.88 113 LEU A N 1
ATOM 886 C CA . LEU A 1 113 ? 7.146 -10.492 -4.944 1.00 95.88 113 LEU A CA 1
ATOM 887 C C . LEU A 1 113 ? 6.287 -10.993 -3.767 1.00 95.88 113 LEU A C 1
ATOM 889 O O . LEU A 1 113 ? 5.736 -12.086 -3.826 1.00 95.88 113 LEU A O 1
ATOM 893 N N . CYS A 1 114 ? 6.158 -10.193 -2.706 1.00 94.25 114 CYS A N 1
ATOM 894 C CA . CYS A 1 114 ? 5.185 -10.406 -1.638 1.00 94.25 114 CYS A CA 1
ATOM 895 C C . CYS A 1 114 ? 3.738 -10.135 -2.084 1.00 94.25 114 CYS A C 1
ATOM 897 O O . CYS A 1 114 ? 2.811 -10.536 -1.395 1.00 94.25 114 CYS A O 1
ATOM 899 N N . CYS A 1 115 ? 3.523 -9.467 -3.223 1.00 97.12 115 CYS A N 1
ATOM 900 C CA . CYS A 1 115 ? 2.190 -9.217 -3.758 1.00 97.12 115 CYS A CA 1
ATOM 901 C C . CYS A 1 115 ? 1.819 -10.256 -4.824 1.00 97.12 115 CYS A C 1
ATOM 903 O O . CYS A 1 115 ? 2.496 -10.383 -5.850 1.00 97.12 115 CYS A O 1
ATOM 905 N N . GLU A 1 116 ? 0.697 -10.955 -4.630 1.00 96.50 116 GLU A N 1
ATOM 906 C CA . GLU A 1 116 ? 0.221 -11.975 -5.573 1.00 96.50 116 GLU A CA 1
ATOM 907 C C . GLU A 1 116 ? -0.045 -11.422 -6.982 1.00 96.50 116 GLU A C 1
ATOM 909 O O . GLU A 1 116 ? 0.217 -12.106 -7.971 1.00 96.50 116 GLU A O 1
ATOM 914 N N . GLU A 1 117 ? -0.480 -10.164 -7.100 1.00 97.62 117 GLU A N 1
ATOM 915 C CA . GLU A 1 117 ? -0.718 -9.524 -8.396 1.00 97.62 117 GLU A CA 1
ATOM 916 C C . GLU A 1 117 ? 0.595 -9.226 -9.132 1.00 97.62 117 GLU A C 1
ATOM 918 O O . GLU A 1 117 ? 0.681 -9.401 -10.348 1.00 97.62 117 GLU A O 1
ATOM 923 N N . VAL A 1 118 ? 1.653 -8.848 -8.408 1.00 97.75 118 VAL A N 1
ATOM 924 C CA . VAL A 1 118 ? 2.999 -8.698 -8.988 1.00 97.75 118 VAL A CA 1
ATOM 925 C C . VAL A 1 118 ? 3.500 -10.044 -9.499 1.00 97.75 118 VAL A C 1
ATOM 927 O O . VAL A 1 118 ? 3.975 -10.136 -10.633 1.00 97.75 118 VAL A O 1
ATOM 930 N N . CYS A 1 119 ? 3.347 -11.101 -8.698 1.00 97.00 119 CYS A N 1
ATOM 931 C CA . CYS A 1 119 ? 3.680 -12.462 -9.107 1.00 97.00 119 CYS A CA 1
ATOM 932 C C . CYS A 1 119 ? 2.883 -12.877 -10.348 1.00 97.00 119 CYS A C 1
ATOM 934 O O . CYS A 1 119 ? 3.462 -13.390 -11.307 1.00 97.00 119 CYS A O 1
ATOM 936 N N . ARG A 1 120 ? 1.576 -12.600 -10.388 1.00 96.94 120 ARG A N 1
ATOM 937 C CA . ARG A 1 120 ? 0.736 -12.874 -11.556 1.00 96.94 120 ARG A CA 1
ATOM 938 C C . ARG A 1 120 ? 1.253 -12.140 -12.793 1.00 96.94 120 ARG A C 1
ATOM 940 O O . ARG A 1 120 ? 1.385 -12.770 -13.841 1.00 96.94 120 ARG A O 1
ATOM 947 N N . LEU A 1 121 ? 1.566 -10.847 -12.700 1.00 96.69 121 LEU A N 1
ATOM 948 C CA . LEU A 1 121 ? 2.094 -10.056 -13.820 1.00 96.69 121 LEU A CA 1
ATOM 949 C C . LEU A 1 121 ? 3.419 -10.615 -14.349 1.00 96.69 121 LEU A C 1
ATOM 951 O O . LEU A 1 121 ? 3.57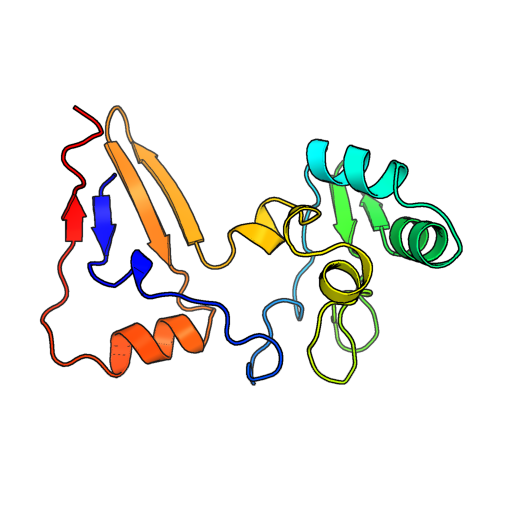6 -10.760 -15.562 1.00 96.69 121 LEU A O 1
ATOM 955 N N . LEU A 1 122 ? 4.339 -10.974 -13.452 1.00 96.31 122 LEU A N 1
ATOM 956 C CA . LEU A 1 122 ? 5.639 -11.531 -13.819 1.00 96.31 122 LEU A CA 1
ATOM 957 C C . LEU A 1 122 ? 5.505 -12.919 -14.464 1.00 96.31 122 LEU A C 1
ATOM 959 O O . LEU A 1 122 ? 6.020 -13.140 -15.558 1.00 96.31 122 LEU A O 1
ATOM 963 N N . TYR A 1 123 ? 4.798 -13.846 -13.813 1.00 95.94 123 TYR A N 1
ATOM 964 C CA . TYR A 1 123 ? 4.752 -15.253 -14.225 1.00 95.94 123 TYR A CA 1
ATOM 965 C C . TYR A 1 123 ? 3.744 -15.554 -15.341 1.00 95.94 123 TYR A C 1
ATOM 967 O O . TYR A 1 123 ? 3.851 -16.593 -15.989 1.00 95.94 123 TYR A O 1
ATOM 975 N N . SER A 1 124 ? 2.772 -14.671 -15.598 1.00 95.31 124 SER A N 1
ATOM 976 C CA . SER A 1 124 ? 1.854 -14.827 -16.740 1.00 95.31 124 SER A CA 1
ATOM 977 C C . SER A 1 124 ? 2.431 -14.311 -18.062 1.00 95.31 124 SER A C 1
ATOM 979 O O . SER A 1 124 ? 1.894 -14.624 -19.128 1.00 95.31 124 SER A O 1
ATOM 981 N N . SER A 1 125 ? 3.528 -13.549 -18.020 1.00 93.25 125 SER A N 1
ATOM 982 C CA . SER A 1 125 ? 4.186 -13.038 -19.218 1.00 93.25 125 SER A CA 1
ATOM 983 C C . SER A 1 125 ? 5.061 -14.096 -19.889 1.00 93.25 125 SER A C 1
ATOM 985 O O . SER A 1 125 ? 5.725 -14.898 -19.237 1.00 93.25 125 SER A O 1
ATOM 987 N N . ARG A 1 126 ? 5.103 -14.059 -21.224 1.00 93.31 126 ARG A N 1
ATOM 988 C CA . ARG A 1 126 ? 6.075 -14.812 -22.036 1.00 93.31 126 ARG A CA 1
ATOM 989 C C . ARG A 1 126 ? 7.222 -13.936 -22.538 1.00 93.31 126 ARG A C 1
ATOM 991 O O . ARG A 1 126 ? 8.106 -14.432 -23.232 1.00 93.31 126 ARG A O 1
ATOM 998 N N . GLU A 1 127 ? 7.191 -12.638 -22.242 1.00 91.25 127 GLU A N 1
ATOM 999 C CA . GLU A 1 127 ? 8.249 -11.717 -22.645 1.00 91.25 127 GLU A CA 1
ATOM 1000 C C . GLU A 1 127 ? 9.508 -11.947 -21.795 1.00 91.25 127 GLU A C 1
ATOM 1002 O O . GLU A 1 127 ? 9.399 -12.104 -20.576 1.00 91.25 127 GLU A O 1
ATOM 1007 N N . PRO A 1 128 ? 10.712 -11.940 -22.397 1.00 93.88 128 PRO A N 1
ATOM 1008 C CA . PRO A 1 128 ? 11.952 -11.991 -21.636 1.00 93.88 128 PRO A CA 1
ATOM 1009 C C . PRO A 1 128 ? 12.027 -10.840 -20.634 1.00 93.88 128 PRO A C 1
ATOM 1011 O O . PRO A 1 128 ? 11.768 -9.685 -20.993 1.00 93.88 128 PRO A O 1
ATOM 1014 N N . PHE A 1 129 ? 12.428 -11.152 -19.400 1.00 95.12 129 PHE A N 1
ATOM 1015 C CA . PHE A 1 129 ? 12.666 -10.135 -18.384 1.00 95.12 129 PHE A CA 1
ATOM 1016 C C . PHE A 1 129 ? 13.730 -9.143 -18.862 1.00 95.12 129 PHE A C 1
ATOM 1018 O O . PHE A 1 129 ? 14.798 -9.530 -19.338 1.00 95.12 129 PHE A O 1
ATOM 1025 N N . ARG A 1 130 ? 13.415 -7.857 -18.723 1.00 95.81 130 ARG A N 1
ATOM 1026 C CA . ARG A 1 130 ? 14.254 -6.724 -19.103 1.00 95.81 130 ARG A CA 1
ATOM 1027 C C . ARG A 1 130 ? 14.047 -5.584 -18.115 1.00 95.81 130 ARG A C 1
ATOM 1029 O O . ARG A 1 130 ? 12.927 -5.361 -17.646 1.00 95.81 130 ARG A O 1
ATOM 1036 N N . LEU A 1 131 ? 15.131 -4.871 -17.841 1.00 95.19 131 LEU A N 1
ATOM 1037 C CA . LEU A 1 131 ? 15.084 -3.568 -17.197 1.00 95.19 131 LEU A CA 1
ATOM 1038 C C . LEU A 1 131 ? 14.919 -2.500 -18.280 1.00 95.19 131 LEU A C 1
ATOM 1040 O O . LEU A 1 131 ? 15.500 -2.615 -19.360 1.00 95.19 131 LEU A O 1
ATOM 1044 N N . VAL A 1 132 ? 14.104 -1.497 -17.989 1.00 94.62 132 VAL A N 1
ATOM 1045 C CA . VAL A 1 132 ? 13.898 -0.302 -18.807 1.00 94.62 132 VAL A CA 1
ATOM 1046 C C . VAL A 1 132 ? 14.362 0.911 -18.013 1.00 94.62 132 VAL A C 1
ATOM 1048 O O . VAL A 1 132 ? 14.305 0.898 -16.782 1.00 94.62 132 VAL A O 1
ATOM 1051 N N . GLN A 1 133 ? 14.839 1.934 -18.712 1.00 91.19 133 GLN A N 1
ATOM 1052 C CA . GLN A 1 133 ? 15.238 3.210 -18.135 1.00 91.19 133 GLN A CA 1
ATOM 1053 C C . GLN A 1 133 ? 14.410 4.299 -18.809 1.00 91.19 133 GLN A C 1
ATOM 1055 O O . GLN A 1 133 ? 14.343 4.333 -20.035 1.00 91.19 133 GLN A O 1
ATOM 1060 N N . ASP A 1 134 ? 13.754 5.142 -18.015 1.00 80.94 134 ASP A N 1
ATOM 1061 C CA . ASP A 1 134 ? 13.095 6.338 -18.543 1.00 80.94 134 ASP A CA 1
ATOM 1062 C C . ASP A 1 134 ? 14.167 7.376 -18.930 1.00 80.94 134 ASP A C 1
ATOM 1064 O O . ASP A 1 134 ? 15.078 7.636 -18.139 1.00 80.94 134 ASP A O 1
ATOM 1068 N N . ASP A 1 135 ? 14.057 7.951 -20.132 1.00 65.94 135 ASP A N 1
ATOM 1069 C CA . ASP A 1 135 ? 14.997 8.953 -20.671 1.00 65.94 135 ASP A CA 1
ATOM 1070 C C . ASP A 1 135 ? 14.816 10.355 -20.042 1.00 65.94 135 ASP A C 1
ATOM 1072 O O . ASP A 1 135 ? 15.611 11.252 -20.305 1.00 65.94 135 ASP A O 1
ATOM 1076 N N . GLU A 1 136 ? 13.782 10.564 -19.214 1.00 57.06 136 GLU A N 1
ATOM 1077 C CA . GLU A 1 136 ? 13.425 11.876 -18.634 1.00 57.06 136 GLU A CA 1
ATOM 1078 C C . GLU A 1 136 ? 14.208 12.251 -17.355 1.00 57.06 136 GLU A C 1
ATOM 1080 O O . GLU A 1 136 ? 14.007 13.338 -16.822 1.00 57.06 136 GLU A O 1
ATOM 1085 N N . ASP A 1 137 ? 15.123 11.393 -16.886 1.00 50.03 137 ASP A N 1
ATOM 1086 C CA . ASP A 1 137 ? 15.984 11.642 -15.713 1.00 50.03 137 ASP A CA 1
ATOM 1087 C C . ASP A 1 137 ? 17.458 11.967 -16.092 1.00 50.03 137 ASP A C 1
ATOM 1089 O O . ASP A 1 137 ? 18.362 11.734 -15.286 1.00 50.03 137 ASP A O 1
ATOM 1093 N N . LEU A 1 138 ? 17.717 12.467 -17.315 1.00 42.47 138 LEU A N 1
ATOM 1094 C CA . LEU A 1 138 ? 19.030 12.970 -17.782 1.00 42.47 138 LEU A CA 1
ATOM 1095 C C . LEU A 1 138 ? 19.067 14.499 -17.918 1.00 42.47 138 LEU A C 1
ATOM 1097 O O . LEU A 1 138 ? 18.128 15.070 -18.516 1.00 42.47 138 LEU A O 1
#

pLDDT: mean 94.14, std 7.58, range [42.47, 98.19]

Radius of gyration: 17.02 Å; chains: 1; bounding box: 42×32×43 Å

Secondary structure (DSSP, 8-state):
-EEETTGGG----GGG-SS-TTBSS--B--HHHHHHHHT--HHHHHHHHHTEEEETTEEEEPEETTTEETTB-TTS-BHHHHHH-GGG--HHHHHTTEEEEEETTEEEEEE-TTSHHHHHHHHH--SPP-EEE-GGG-

Sequence (138 aa):
MIRPWFYDKFVCIADRCTDNCCRGWEIDIDEPAMERFRGVPGEFGERLRSAIREQDGQRSFALSSGDRCALLREDGLCELILHCGDGILCDICALHPRFFNESGEVREGGLGLCCEEVCRLLYSSREPFRLVQDDEDL

Foldseek 3Di:
DKEKPCQVVDDDPFLPFPQAPQFDDWDWADVVLVVLLCPDDDPVSVVSVVQWDADPNTITGHADPRRGRPQQDPSRHGVCCVVPNLVSDGPCSNQPPKDWDDDPLDIYIYHDPSGVRVVCSVVVDPDPIDIDDDPVSD